Protein AF-A0A5C7M0E2-F1 (afdb_monomer_lite)

Sequence (116 aa):
MKNFFELKGKVIEKIDGLCADAEEYKFKLRDLGTLTFWHDQECCESVRVQSITGDPALIIDQEIIFAEEDSVRDDTVDETTTTYILRVASGAELKIVWIGISNGYYSEDVDIRYDP

Radius of gyration: 14.16 Å; chains: 1; bounding box: 38×21×42 Å

pLDDT: mean 91.5, std 8.72, range [58.78, 98.56]

Secondary structure (DSSP, 8-state):
--SGGGGTT-BEEEEES-STT-SEEEEEETTS-EEEEE----TT-EEEEEEEES-GGGTTTSBEEEEEEEEEEETTTTEEEEEEEEEETTS-EEEEEEEEE-SSSS--PPEEEEE-

Foldseek 3Di:
DFDQFVLAQWAFQDKAQDDAFGQKIWTQTPVFFIKIKHDDDDPFKRKGWHDKDFDVVVRHRFHWN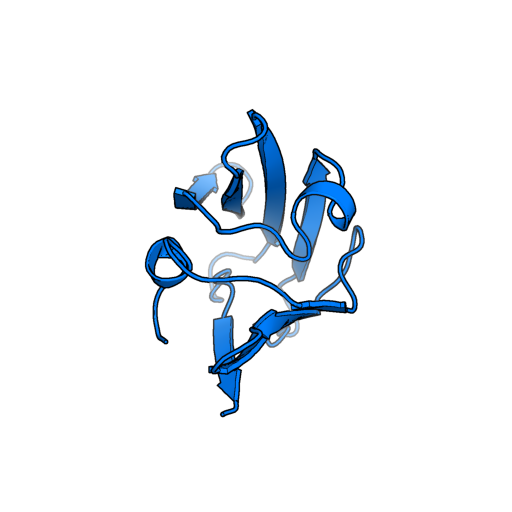GWDWDWDADPVQQKIKIWIWTAGPVGTIIIIIMIMHGPPPDDNDIGIDTDD

Structure (mmCIF, N/CA/C/O backbone):
data_AF-A0A5C7M0E2-F1
#
_entry.id   AF-A0A5C7M0E2-F1
#
loop_
_atom_site.group_PDB
_atom_site.id
_atom_site.type_symbol
_atom_site.label_atom_id
_atom_site.label_alt_id
_atom_site.label_comp_id
_atom_site.label_asym_id
_atom_site.label_entity_id
_atom_site.label_seq_id
_atom_site.pdbx_PDB_ins_code
_atom_site.Cartn_x
_atom_site.Cartn_y
_atom_site.Cartn_z
_atom_site.occupancy
_atom_site.B_iso_or_equiv
_atom_site.auth_seq_id
_atom_site.auth_comp_id
_atom_site.auth_asym_id
_atom_site.auth_atom_id
_atom_site.pdbx_PDB_model_num
ATOM 1 N N . MET A 1 1 ? -11.814 8.782 -3.413 1.00 58.78 1 MET A N 1
ATOM 2 C CA . MET A 1 1 ? -10.436 8.935 -2.914 1.00 58.78 1 MET A CA 1
ATOM 3 C C . MET A 1 1 ? -9.536 8.830 -4.130 1.00 58.78 1 MET A C 1
ATOM 5 O O . MET A 1 1 ? -9.780 7.936 -4.931 1.00 58.78 1 MET A O 1
ATOM 9 N N . LYS A 1 2 ? -8.651 9.801 -4.352 1.00 60.81 2 LYS A N 1
ATOM 10 C CA . LYS A 1 2 ? -7.768 9.861 -5.531 1.00 60.81 2 LYS A CA 1
ATOM 11 C C . LYS A 1 2 ? -6.286 9.853 -5.168 1.00 60.81 2 LYS A C 1
ATOM 13 O O . LYS A 1 2 ? -5.486 9.588 -6.048 1.00 60.81 2 LYS A O 1
ATOM 18 N N . ASN A 1 3 ? -5.932 10.151 -3.917 1.00 79.69 3 ASN A N 1
ATOM 19 C CA . ASN A 1 3 ? -4.537 10.214 -3.488 1.00 79.69 3 ASN A CA 1
ATOM 20 C C . ASN A 1 3 ? -4.335 9.460 -2.174 1.00 79.69 3 ASN A C 1
ATOM 22 O O . ASN A 1 3 ? -5.195 9.508 -1.289 1.00 79.69 3 ASN A O 1
ATOM 26 N N . PHE A 1 4 ? -3.171 8.835 -2.010 1.00 84.62 4 PHE A N 1
ATOM 27 C CA . PHE A 1 4 ? -2.865 8.019 -0.838 1.00 84.62 4 PHE A CA 1
ATOM 28 C C . PHE A 1 4 ? -2.904 8.792 0.491 1.00 84.62 4 PHE A C 1
ATOM 30 O O . PHE A 1 4 ? -3.383 8.276 1.502 1.00 84.62 4 PHE A O 1
ATOM 37 N N . PHE A 1 5 ? -2.488 10.064 0.499 1.00 87.25 5 PHE A N 1
ATOM 38 C CA . PHE A 1 5 ? -2.473 10.899 1.710 1.00 87.25 5 PHE A CA 1
ATOM 39 C C . PHE A 1 5 ? -3.865 11.119 2.337 1.00 87.25 5 PHE A C 1
ATOM 41 O O . PHE A 1 5 ? -3.969 11.479 3.512 1.00 87.25 5 PHE A O 1
ATOM 48 N N . GLU A 1 6 ? -4.951 10.875 1.592 1.00 89.25 6 GLU A N 1
ATOM 49 C CA . GLU A 1 6 ? -6.330 10.953 2.095 1.00 89.25 6 GLU A CA 1
ATOM 50 C C . GLU A 1 6 ? -6.671 9.838 3.106 1.00 89.25 6 GLU A C 1
ATOM 52 O O . GLU A 1 6 ? -7.714 9.905 3.763 1.00 89.25 6 GLU A O 1
ATOM 57 N N . LEU A 1 7 ? -5.798 8.834 3.269 1.00 93.19 7 LEU A N 1
ATOM 58 C CA . LEU A 1 7 ? -5.913 7.808 4.309 1.00 93.19 7 LEU A CA 1
ATOM 59 C C . LEU A 1 7 ? -5.709 8.356 5.725 1.00 93.19 7 LEU A C 1
ATOM 61 O O . LEU A 1 7 ? -6.151 7.726 6.684 1.00 93.19 7 LEU A O 1
ATOM 65 N N . LYS A 1 8 ? -5.087 9.529 5.888 1.00 96.25 8 LYS A N 1
ATOM 66 C CA . LYS A 1 8 ? -4.954 10.167 7.201 1.00 96.25 8 LYS A CA 1
ATOM 67 C C . LYS A 1 8 ? -6.333 10.436 7.824 1.00 96.25 8 LYS A C 1
ATOM 69 O O . LYS A 1 8 ? -7.209 11.038 7.206 1.00 96.25 8 LYS A O 1
ATOM 74 N N . GLY A 1 9 ? -6.510 10.014 9.073 1.00 96.25 9 GLY A N 1
ATOM 75 C CA . GLY A 1 9 ? -7.770 10.076 9.817 1.00 96.25 9 GLY A CA 1
ATOM 76 C C . GLY A 1 9 ? -8.776 8.984 9.435 1.00 96.25 9 GLY A C 1
ATOM 77 O O . GLY A 1 9 ? -9.943 9.082 9.807 1.00 96.25 9 GLY A O 1
ATOM 78 N N . LYS A 1 10 ? -8.371 7.973 8.654 1.00 95.94 10 LYS A N 1
ATOM 79 C CA . LYS A 1 10 ? -9.189 6.793 8.333 1.00 95.94 10 LYS A CA 1
ATOM 80 C C . LYS A 1 10 ? -8.744 5.586 9.149 1.00 95.94 10 LYS A C 1
ATOM 82 O O . LYS A 1 10 ? -7.656 5.575 9.721 1.00 95.94 10 LYS A O 1
ATOM 87 N N . VAL A 1 11 ? -9.598 4.566 9.168 1.00 97.62 11 VAL A N 1
ATOM 88 C CA . VAL A 1 11 ? -9.329 3.269 9.795 1.00 97.62 11 VAL A CA 1
ATOM 89 C C . VAL A 1 11 ? -9.437 2.182 8.734 1.00 97.62 11 VAL A C 1
ATOM 91 O O . VAL A 1 11 ? -10.465 2.070 8.059 1.00 97.62 11 VAL A O 1
ATOM 94 N N . ILE A 1 12 ? -8.376 1.389 8.596 1.00 97.56 12 ILE A N 1
ATOM 95 C CA . ILE A 1 12 ? -8.354 0.204 7.738 1.00 97.56 12 ILE A CA 1
ATOM 96 C C . ILE A 1 12 ? -8.915 -0.964 8.554 1.00 97.56 12 ILE A C 1
ATOM 98 O O . ILE A 1 12 ? -8.346 -1.338 9.573 1.00 97.56 12 ILE A O 1
ATOM 102 N N . GLU A 1 13 ? -10.039 -1.526 8.121 1.00 97.62 13 GLU A N 1
ATOM 103 C CA . GLU A 1 13 ? -10.684 -2.687 8.752 1.00 97.62 13 GLU A CA 1
ATOM 104 C C . GLU A 1 13 ? -10.023 -3.997 8.307 1.00 97.62 13 GLU A C 1
ATOM 106 O O . GLU A 1 13 ? -9.986 -4.976 9.047 1.00 97.62 13 GLU A O 1
ATOM 111 N N . LYS A 1 14 ? -9.514 -4.038 7.071 1.00 97.69 14 LYS A N 1
ATOM 112 C CA . LYS A 1 14 ? -8.916 -5.247 6.506 1.00 97.69 14 LYS A CA 1
ATOM 113 C C . LYS A 1 14 ? -7.917 -4.924 5.404 1.00 97.69 14 LYS A C 1
ATOM 115 O O . LYS A 1 14 ? -8.137 -4.002 4.619 1.00 97.69 14 LYS A O 1
ATOM 120 N N . ILE A 1 15 ? -6.85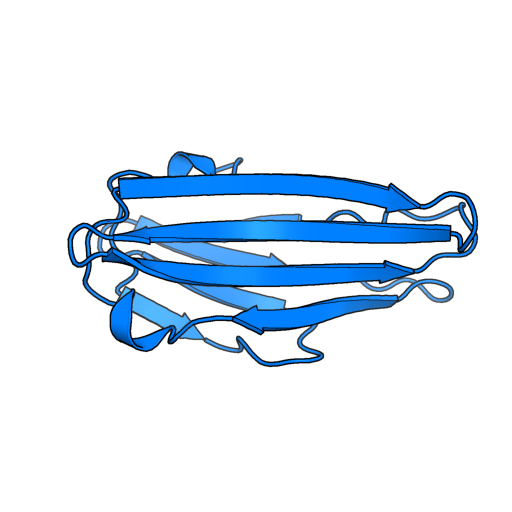9 -5.727 5.329 1.00 97.81 15 ILE A N 1
ATOM 121 C CA . ILE A 1 15 ? -5.886 -5.728 4.236 1.00 97.81 15 ILE A CA 1
ATOM 122 C C . ILE A 1 15 ? -5.924 -7.110 3.577 1.00 97.81 15 ILE A C 1
ATOM 124 O O . ILE A 1 15 ? -5.791 -8.120 4.266 1.00 97.81 15 ILE A O 1
ATOM 128 N N . ASP A 1 16 ? -6.121 -7.153 2.261 1.00 97.62 16 ASP A N 1
ATOM 129 C CA . ASP A 1 16 ? -6.220 -8.381 1.465 1.00 97.62 16 ASP A CA 1
ATOM 130 C C . ASP A 1 16 ? -5.176 -8.3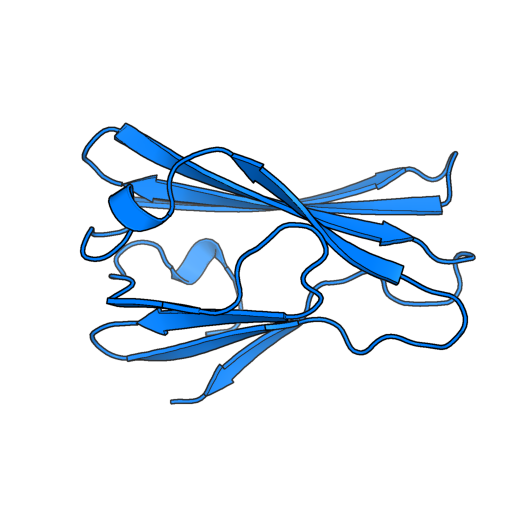80 0.340 1.00 97.62 16 ASP A C 1
ATOM 132 O O . ASP A 1 16 ? -4.988 -7.366 -0.327 1.00 97.62 16 ASP A O 1
ATOM 136 N N . GLY A 1 17 ? -4.512 -9.517 0.108 1.00 96.38 17 GLY A N 1
ATOM 137 C CA . GLY A 1 17 ? -3.584 -9.706 -1.022 1.00 96.38 17 GLY A CA 1
ATOM 138 C C . GLY A 1 17 ? -2.195 -9.076 -0.867 1.00 96.38 17 GLY A C 1
ATOM 139 O O . GLY A 1 17 ? -1.348 -9.280 -1.726 1.00 96.38 17 GLY A O 1
ATOM 140 N N . LEU A 1 18 ? -1.926 -8.355 0.227 1.00 97.56 18 LEU A N 1
ATOM 141 C CA . LEU A 1 18 ? -0.629 -7.713 0.448 1.00 97.56 18 LEU A CA 1
ATOM 142 C C . LEU A 1 18 ? 0.462 -8.752 0.765 1.00 97.56 18 LEU A C 1
ATOM 144 O O . LEU A 1 18 ? 0.571 -9.237 1.893 1.00 97.56 18 LEU A O 1
ATOM 148 N N . CYS A 1 19 ? 1.292 -9.062 -0.225 1.00 95.88 19 CYS A N 1
ATOM 149 C CA . CYS A 1 19 ? 2.504 -9.864 -0.084 1.00 95.88 19 CYS A CA 1
ATOM 150 C C . CYS A 1 19 ? 3.592 -9.374 -1.048 1.00 95.88 19 CYS A C 1
ATOM 152 O O . CYS A 1 19 ? 3.321 -8.578 -1.944 1.00 95.88 19 CYS A O 1
ATOM 154 N N . ALA A 1 20 ? 4.829 -9.843 -0.860 1.00 94.38 20 ALA A N 1
ATOM 155 C CA . ALA A 1 20 ? 5.867 -9.642 -1.866 1.00 94.38 20 ALA A CA 1
ATOM 156 C C . ALA A 1 20 ? 5.419 -10.248 -3.204 1.00 94.38 20 ALA A C 1
ATOM 158 O O . ALA A 1 20 ? 4.712 -11.258 -3.224 1.00 94.38 20 ALA A O 1
ATOM 159 N N . ASP A 1 21 ? 5.821 -9.604 -4.293 1.00 94.44 21 ASP A N 1
ATOM 160 C CA . ASP A 1 21 ? 5.479 -9.921 -5.677 1.00 94.44 21 ASP A CA 1
ATOM 161 C C . ASP A 1 21 ? 3.989 -9.774 -6.033 1.00 94.44 21 ASP A C 1
ATOM 163 O O . ASP A 1 21 ? 3.595 -10.128 -7.141 1.00 94.44 21 ASP A O 1
ATOM 167 N N . ALA A 1 22 ? 3.157 -9.234 -5.135 1.00 95.38 22 ALA A N 1
ATOM 168 C CA . ALA A 1 22 ? 1.767 -8.933 -5.454 1.00 95.38 22 ALA A CA 1
ATOM 169 C C . ALA A 1 22 ? 1.677 -7.835 -6.526 1.00 95.38 22 ALA A C 1
ATOM 171 O O . ALA A 1 22 ? 2.316 -6.793 -6.404 1.00 95.38 22 ALA A O 1
ATOM 172 N N . GLU A 1 23 ? 0.845 -8.053 -7.539 1.00 94.75 23 GLU A N 1
ATOM 173 C CA . GLU A 1 23 ? 0.488 -7.052 -8.561 1.00 94.75 23 GLU A CA 1
ATOM 174 C C . GLU A 1 23 ? -0.785 -6.275 -8.177 1.00 94.75 23 GLU A C 1
ATOM 176 O O . GLU A 1 23 ? -1.112 -5.256 -8.779 1.00 94.75 23 GLU A O 1
ATOM 181 N N . GLU A 1 24 ? -1.503 -6.745 -7.150 1.00 95.88 24 GLU A N 1
ATOM 182 C CA . GLU A 1 24 ? -2.688 -6.100 -6.589 1.00 95.88 24 GLU A CA 1
ATOM 183 C C . GLU A 1 24 ? -2.794 -6.371 -5.078 1.00 95.88 24 GLU A C 1
ATOM 185 O O . GLU A 1 24 ? -2.586 -7.497 -4.622 1.00 95.88 24 GLU A O 1
ATOM 190 N N . TYR A 1 25 ? -3.214 -5.370 -4.300 1.00 97.62 25 TYR A N 1
ATOM 191 C CA . TYR A 1 25 ? -3.751 -5.574 -2.949 1.00 97.62 25 TYR A CA 1
ATOM 192 C C . TYR A 1 25 ? -4.868 -4.580 -2.615 1.00 97.62 25 TYR A C 1
ATOM 194 O O . TYR A 1 25 ? -5.071 -3.572 -3.293 1.00 97.62 25 TYR A O 1
ATOM 202 N N . LYS A 1 26 ? -5.621 -4.864 -1.546 1.00 97.25 26 LYS A N 1
ATOM 203 C CA . LYS A 1 26 ? -6.816 -4.102 -1.162 1.00 97.25 26 LYS A CA 1
ATOM 204 C C . LYS A 1 26 ? -6.795 -3.660 0.288 1.00 97.25 26 LYS A C 1
ATOM 206 O O . LYS A 1 26 ? -6.497 -4.456 1.177 1.00 97.25 26 LYS A O 1
ATOM 211 N N . PHE A 1 27 ? -7.204 -2.416 0.526 1.00 97.06 27 PHE A N 1
ATOM 212 C CA . PHE A 1 27 ? -7.540 -1.890 1.847 1.00 97.06 27 PHE A CA 1
ATOM 213 C C . PHE A 1 27 ? -9.050 -1.682 1.942 1.00 97.06 27 PHE A C 1
ATOM 215 O O . PHE A 1 27 ? -9.616 -0.849 1.236 1.00 97.06 27 PHE A O 1
ATOM 222 N N . LYS A 1 28 ? -9.706 -2.402 2.851 1.00 96.81 28 LYS A N 1
ATOM 223 C CA . LYS A 1 28 ? -11.098 -2.139 3.219 1.00 96.81 28 LYS A CA 1
ATOM 224 C C . LYS A 1 28 ? -11.124 -1.090 4.325 1.00 96.81 28 LYS A C 1
ATOM 226 O O . LYS A 1 28 ? -10.553 -1.315 5.393 1.00 96.81 28 LYS A O 1
ATOM 231 N N . LEU A 1 29 ? -11.775 0.044 4.088 1.00 95.44 29 LEU A N 1
ATOM 232 C CA . LEU A 1 29 ? -11.912 1.109 5.081 1.00 95.44 29 LEU A CA 1
ATOM 233 C C . LEU A 1 29 ? -13.203 0.924 5.886 1.00 95.44 29 LEU A C 1
ATOM 235 O O . LEU A 1 29 ? -14.228 0.560 5.324 1.00 95.44 29 LEU A O 1
ATOM 239 N N . ARG A 1 30 ? -13.169 1.197 7.196 1.00 94.38 30 ARG A N 1
ATOM 240 C CA . ARG A 1 30 ? -14.305 0.929 8.102 1.00 94.38 30 ARG A CA 1
ATOM 241 C C . ARG A 1 30 ? -15.589 1.685 7.730 1.00 94.38 30 ARG A C 1
ATOM 243 O O . ARG A 1 30 ? -16.672 1.115 7.775 1.00 94.38 30 ARG A O 1
ATOM 250 N N . ASP A 1 31 ? -15.458 2.962 7.378 1.00 87.75 31 ASP A N 1
ATOM 251 C CA . ASP A 1 31 ? -16.594 3.870 7.138 1.00 87.75 31 ASP A CA 1
ATOM 252 C C . ASP A 1 31 ? -16.727 4.284 5.661 1.00 87.75 31 ASP A C 1
ATOM 254 O O . ASP A 1 31 ? -1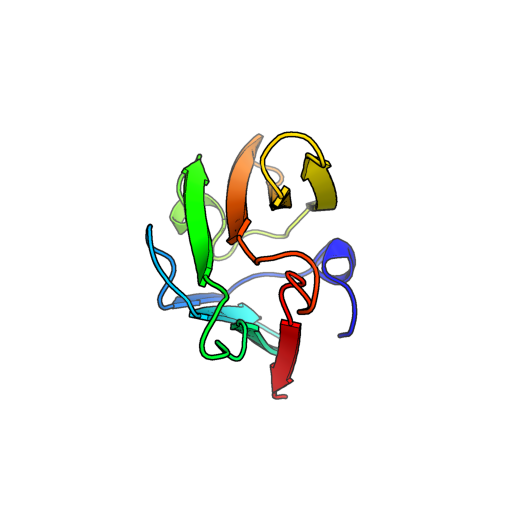7.432 5.238 5.330 1.00 87.75 31 ASP A O 1
ATOM 258 N N . LEU A 1 32 ? -15.985 3.621 4.773 1.00 87.06 32 LEU A N 1
ATOM 259 C CA . LEU A 1 32 ? -15.911 3.919 3.343 1.00 87.06 32 LEU A CA 1
ATOM 260 C C . LEU A 1 32 ? -15.873 2.604 2.548 1.00 87.06 32 LEU A C 1
ATOM 262 O O . LEU A 1 32 ? -16.074 1.523 3.092 1.00 87.06 32 LEU A O 1
ATOM 266 N N . GLY A 1 33 ? -15.616 2.715 1.249 1.00 90.50 33 GLY A N 1
ATOM 267 C CA . GLY A 1 33 ? -15.406 1.577 0.371 1.00 90.50 33 GLY A CA 1
ATOM 268 C C . GLY A 1 33 ? -14.029 0.913 0.485 1.00 90.50 33 GLY A C 1
ATOM 269 O O . GLY A 1 33 ? -13.259 1.107 1.431 1.00 90.50 33 GLY A O 1
ATOM 270 N N . THR A 1 34 ? -13.709 0.130 -0.538 1.00 94.50 34 THR A N 1
ATOM 271 C CA . THR A 1 34 ? -12.419 -0.541 -0.710 1.00 94.50 34 THR A CA 1
ATOM 272 C C . THR A 1 34 ? -11.513 0.286 -1.616 1.00 94.50 34 THR A C 1
ATOM 274 O O . THR A 1 34 ? -11.943 0.789 -2.654 1.00 94.50 34 THR A O 1
ATOM 277 N N . LEU A 1 35 ? -10.249 0.420 -1.226 1.00 94.00 35 LEU A N 1
ATOM 278 C CA . LEU A 1 35 ? -9.181 0.892 -2.099 1.00 94.00 35 LEU A CA 1
ATOM 279 C C . LEU A 1 35 ? -8.441 -0.310 -2.666 1.00 94.00 35 LEU A C 1
ATOM 281 O O . LEU A 1 35 ? -7.985 -1.158 -1.900 1.00 94.00 35 LEU A O 1
ATOM 285 N N . THR A 1 36 ? -8.303 -0.355 -3.982 1.00 94.69 36 THR A N 1
ATOM 286 C CA . THR A 1 36 ? -7.510 -1.353 -4.695 1.00 94.69 36 THR A CA 1
ATOM 287 C C . THR A 1 36 ? -6.265 -0.673 -5.246 1.00 94.69 36 THR A C 1
ATOM 289 O O . THR A 1 36 ? -6.382 0.311 -5.973 1.00 94.69 36 THR A O 1
ATOM 292 N N . PHE A 1 37 ? -5.101 -1.191 -4.873 1.00 94.25 37 PHE A N 1
ATOM 293 C CA . PHE A 1 37 ? -3.792 -0.800 -5.385 1.00 94.25 37 PHE A CA 1
ATOM 294 C C . PHE A 1 37 ? -3.395 -1.843 -6.409 1.00 94.25 37 PHE A C 1
ATOM 296 O O . PHE A 1 37 ? -3.356 -3.022 -6.057 1.00 94.25 37 PHE A O 1
ATOM 303 N N . TRP A 1 38 ? -3.171 -1.436 -7.648 1.00 92.69 38 TRP A N 1
ATOM 304 C CA . TRP A 1 38 ? -2.957 -2.366 -8.749 1.00 92.69 38 TRP A CA 1
ATOM 305 C C . TRP A 1 38 ? -2.191 -1.695 -9.886 1.00 92.69 38 TRP A C 1
ATOM 307 O O . TRP A 1 38 ? -2.063 -0.474 -9.914 1.00 92.69 38 TRP A O 1
ATOM 317 N N . HIS A 1 39 ? -1.702 -2.497 -10.823 1.00 86.69 39 HIS A N 1
ATOM 318 C CA . HIS A 1 39 ? -1.158 -2.013 -12.084 1.00 86.69 39 HIS A CA 1
ATOM 319 C C . HIS A 1 39 ? -1.559 -2.967 -13.218 1.00 86.69 39 HIS A C 1
ATOM 321 O O . HIS A 1 39 ? -1.475 -4.188 -13.047 1.00 86.69 39 HIS A O 1
ATOM 327 N N . ASP A 1 40 ? -2.019 -2.424 -14.349 1.00 82.69 40 ASP A N 1
ATOM 328 C CA . ASP A 1 40 ? -2.377 -3.209 -15.539 1.00 82.69 40 ASP A CA 1
ATOM 329 C C . ASP A 1 40 ? -1.110 -3.588 -16.307 1.00 82.69 40 ASP A C 1
ATOM 331 O O . ASP A 1 40 ? -0.606 -2.789 -17.082 1.00 82.69 40 ASP A O 1
ATOM 335 N N . GLN A 1 41 ? -0.573 -4.788 -16.076 1.00 82.19 41 GLN A N 1
ATOM 336 C CA . GLN A 1 41 ? 0.695 -5.190 -16.694 1.00 82.19 41 GLN A CA 1
ATOM 337 C C . GLN A 1 41 ? 0.605 -5.206 -18.229 1.00 82.19 41 GLN A C 1
ATOM 339 O O . GLN A 1 41 ? -0.174 -5.976 -18.805 1.00 82.19 41 GLN A O 1
ATOM 344 N N . GLU A 1 42 ? 1.493 -4.478 -18.901 1.00 79.50 42 GLU A N 1
ATOM 345 C CA . GLU A 1 42 ? 1.742 -4.629 -20.333 1.00 79.50 42 GLU A CA 1
ATOM 346 C C . GLU A 1 42 ? 2.936 -5.560 -20.644 1.00 79.50 42 GLU A C 1
ATOM 348 O O . GLU A 1 42 ? 3.685 -6.027 -19.788 1.00 79.50 42 GLU A O 1
ATOM 353 N N . CYS A 1 43 ? 3.115 -5.910 -21.922 1.00 75.38 43 CYS A N 1
ATOM 354 C CA . CYS A 1 43 ? 3.992 -7.011 -22.349 1.00 75.38 43 CYS A CA 1
ATOM 355 C C . CYS A 1 43 ? 5.498 -6.811 -22.102 1.00 75.38 43 CYS A C 1
ATOM 357 O O . CYS A 1 43 ? 6.279 -7.740 -22.324 1.00 75.38 43 CYS A O 1
ATOM 359 N N . CYS A 1 44 ? 5.924 -5.603 -21.741 1.00 77.56 44 CYS A N 1
ATOM 360 C CA . CYS A 1 44 ? 7.327 -5.218 -21.596 1.00 77.56 44 CYS A CA 1
ATOM 361 C C . CYS A 1 44 ? 7.587 -4.454 -20.295 1.00 77.56 44 CYS A C 1
ATOM 363 O O . CYS A 1 44 ? 8.618 -3.786 -20.191 1.00 77.56 44 CYS A O 1
ATOM 365 N N . GLU A 1 45 ? 6.677 -4.562 -19.329 1.00 85.25 45 GLU A N 1
ATOM 366 C CA . GLU A 1 45 ? 6.858 -3.999 -18.000 1.00 85.25 45 GLU A CA 1
ATOM 367 C C . GLU A 1 45 ? 6.594 -5.026 -16.901 1.00 85.25 45 GLU A C 1
ATOM 369 O O . GLU A 1 45 ? 6.103 -6.131 -17.141 1.00 85.25 45 GLU A O 1
ATOM 374 N N . SER A 1 46 ? 7.003 -4.673 -15.689 1.00 87.81 46 SER A N 1
ATOM 375 C CA . SER A 1 46 ? 6.742 -5.447 -14.487 1.00 87.81 46 SER A CA 1
ATOM 376 C C . SER A 1 46 ? 6.585 -4.501 -13.307 1.00 87.81 46 SER A C 1
ATOM 378 O O . SER A 1 46 ? 7.576 -3.931 -12.850 1.00 87.81 46 SER A O 1
ATOM 380 N N . VAL A 1 47 ? 5.356 -4.349 -12.810 1.00 92.25 47 VAL A N 1
ATOM 381 C CA . VAL A 1 47 ? 5.039 -3.486 -11.661 1.00 92.25 47 VAL A CA 1
ATOM 382 C C . VAL A 1 47 ? 4.428 -4.305 -10.533 1.00 92.25 47 VAL A C 1
ATOM 384 O O . VAL A 1 47 ? 3.339 -4.854 -10.663 1.00 92.25 47 VAL A O 1
ATOM 387 N N . ARG A 1 48 ? 5.130 -4.424 -9.409 1.00 95.44 48 ARG A N 1
ATOM 388 C CA . ARG A 1 48 ? 4.723 -5.314 -8.310 1.00 95.44 48 ARG A CA 1
ATOM 389 C C . ARG A 1 48 ? 5.272 -4.857 -6.970 1.00 95.44 48 ARG A C 1
ATOM 391 O O . ARG A 1 48 ? 6.252 -4.116 -6.903 1.00 95.44 48 ARG A O 1
ATOM 398 N N . VAL A 1 49 ? 4.692 -5.354 -5.885 1.00 97.19 49 VAL A N 1
ATOM 399 C CA . VAL A 1 49 ? 5.197 -5.129 -4.528 1.00 97.19 49 VAL A CA 1
ATOM 400 C C . VAL A 1 49 ? 6.577 -5.772 -4.385 1.00 97.19 49 VAL A C 1
ATOM 402 O O . VAL A 1 49 ? 6.718 -6.990 -4.353 1.00 97.19 49 VAL A O 1
ATOM 405 N N . GLN A 1 50 ? 7.610 -4.951 -4.248 1.00 97.44 50 GLN A N 1
ATOM 406 C CA . GLN A 1 50 ? 8.975 -5.395 -4.000 1.00 97.44 50 GLN A CA 1
ATOM 407 C C . GLN A 1 50 ? 9.182 -5.799 -2.540 1.00 97.44 50 GLN A C 1
ATOM 409 O O . GLN A 1 50 ? 9.826 -6.806 -2.250 1.00 97.44 50 GLN A O 1
ATOM 414 N N . SER A 1 51 ? 8.686 -4.990 -1.599 1.00 97.44 51 SER A N 1
ATOM 415 C CA . SER A 1 51 ? 8.903 -5.244 -0.176 1.00 97.44 51 SER A CA 1
ATOM 416 C C . SER A 1 51 ? 7.821 -4.652 0.716 1.00 97.44 51 SER A C 1
ATOM 418 O O . SER A 1 51 ? 7.168 -3.662 0.387 1.00 97.44 51 SER A O 1
ATOM 420 N N . ILE A 1 52 ? 7.659 -5.278 1.880 1.00 98.25 52 ILE A N 1
ATOM 421 C CA . ILE A 1 52 ? 6.768 -4.840 2.951 1.00 98.25 52 ILE A CA 1
ATOM 422 C C . ILE A 1 52 ? 7.603 -4.801 4.228 1.00 98.25 52 ILE A C 1
ATOM 424 O O . ILE A 1 52 ? 8.220 -5.797 4.602 1.00 98.25 52 ILE A O 1
ATOM 428 N N . THR A 1 53 ? 7.651 -3.645 4.882 1.00 98.31 53 THR A N 1
ATOM 429 C CA . THR A 1 53 ? 8.335 -3.453 6.164 1.00 98.31 53 THR A CA 1
ATOM 430 C C . THR A 1 53 ? 7.322 -3.032 7.217 1.00 98.31 53 THR A C 1
ATOM 432 O O . THR A 1 53 ? 6.525 -2.127 6.983 1.00 98.31 53 THR A O 1
ATOM 435 N N . GLY A 1 54 ? 7.376 -3.672 8.384 1.00 97.50 54 GLY A N 1
ATOM 436 C CA . GLY A 1 54 ? 6.368 -3.528 9.432 1.00 97.50 54 GLY A CA 1
ATOM 437 C C . GLY A 1 54 ? 5.334 -4.650 9.396 1.00 97.50 54 GLY A C 1
ATOM 438 O O . GLY A 1 54 ? 5.386 -5.537 8.545 1.00 97.50 54 GLY A O 1
ATOM 439 N N . ASP A 1 55 ? 4.414 -4.625 10.356 1.00 97.62 55 ASP A N 1
ATOM 440 C CA . ASP A 1 55 ? 3.365 -5.634 10.493 1.00 97.62 55 ASP A CA 1
ATOM 441 C C . ASP A 1 55 ? 2.001 -5.016 10.138 1.00 97.62 55 ASP A C 1
ATOM 443 O O . ASP A 1 55 ? 1.509 -4.163 10.889 1.00 97.62 55 ASP A O 1
ATOM 447 N N . PRO A 1 56 ? 1.366 -5.431 9.023 1.00 97.25 56 PRO A N 1
ATOM 448 C CA . PRO A 1 56 ? 0.036 -4.962 8.644 1.00 97.25 56 PRO A CA 1
ATOM 449 C C . PRO A 1 56 ? -1.014 -5.138 9.749 1.00 97.25 56 PRO A C 1
ATOM 451 O O . PRO A 1 56 ? -1.912 -4.305 9.876 1.00 97.25 56 PRO A O 1
ATOM 454 N N . ALA A 1 57 ? -0.892 -6.172 10.590 1.00 97.56 57 ALA A N 1
ATOM 455 C CA . ALA A 1 57 ? -1.831 -6.425 11.680 1.00 97.56 57 ALA A CA 1
ATOM 456 C C . ALA A 1 57 ? -1.790 -5.341 12.769 1.00 97.56 57 ALA A C 1
ATOM 458 O O . ALA A 1 57 ? -2.785 -5.136 13.459 1.00 97.56 57 ALA A O 1
ATOM 459 N N . LEU A 1 58 ? -0.673 -4.616 12.907 1.00 98.00 58 LEU A N 1
ATOM 460 C CA . LEU A 1 58 ? -0.550 -3.494 13.845 1.00 98.00 58 LEU A CA 1
ATOM 461 C C . LEU A 1 58 ? -1.172 -2.194 13.316 1.00 98.00 58 LEU A C 1
ATOM 463 O O . LEU A 1 58 ? -1.318 -1.238 14.079 1.00 98.00 58 LEU A O 1
ATOM 467 N N . ILE A 1 59 ? -1.520 -2.147 12.028 1.00 98.25 59 ILE A N 1
ATOM 468 C CA . ILE A 1 59 ? -2.176 -1.003 11.384 1.00 98.25 59 ILE A CA 1
ATOM 469 C C . ILE A 1 59 ? -3.693 -1.193 11.319 1.00 98.25 59 ILE A C 1
ATOM 471 O O . ILE A 1 59 ? -4.440 -0.219 11.422 1.00 98.25 59 ILE A O 1
ATOM 475 N N . ILE A 1 60 ? -4.154 -2.437 11.160 1.00 98.06 60 ILE A N 1
ATOM 476 C CA . ILE A 1 60 ? -5.582 -2.767 11.121 1.00 98.06 60 ILE A CA 1
ATOM 477 C C . ILE A 1 60 ? -6.274 -2.301 12.410 1.00 98.06 60 ILE A C 1
ATOM 479 O O . ILE A 1 60 ? -5.736 -2.405 13.513 1.00 98.06 60 ILE A O 1
ATOM 483 N N . ASP A 1 61 ? -7.478 -1.755 12.246 1.00 97.94 61 ASP A N 1
ATOM 484 C CA . ASP A 1 61 ? -8.330 -1.198 13.299 1.00 97.94 61 ASP A CA 1
ATOM 485 C C . ASP A 1 61 ? -7.745 -0.004 14.075 1.00 97.94 61 ASP A C 1
ATOM 487 O O . ASP A 1 61 ? -8.352 0.449 15.050 1.00 97.94 61 ASP A O 1
ATOM 491 N N . GLN A 1 62 ? -6.628 0.563 13.613 1.00 97.81 62 GLN A N 1
ATOM 492 C CA . GLN A 1 62 ? -6.051 1.800 14.135 1.00 97.81 62 GLN A CA 1
ATOM 493 C C . GLN A 1 62 ? -6.384 2.998 13.238 1.00 97.81 62 GLN A C 1
ATOM 495 O O . GLN A 1 62 ? -6.540 2.872 12.022 1.00 97.81 62 GLN A O 1
ATOM 500 N N . GLU A 1 63 ? -6.453 4.189 13.834 1.00 97.81 63 GLU A N 1
ATOM 501 C CA . GLU A 1 63 ? -6.528 5.433 13.067 1.00 97.81 63 GLU A CA 1
ATOM 502 C C . GLU A 1 63 ? -5.157 5.769 12.467 1.00 97.81 63 GLU A C 1
ATOM 504 O O . GLU A 1 63 ? -4.151 5.879 13.179 1.00 97.81 63 GLU A O 1
ATOM 509 N N . ILE A 1 64 ? -5.125 5.960 11.150 1.00 98.06 64 ILE A N 1
ATOM 510 C CA . ILE A 1 64 ? -3.933 6.395 10.427 1.00 98.06 64 ILE A CA 1
ATOM 511 C C . ILE A 1 64 ? -3.658 7.866 10.753 1.00 98.06 64 ILE A C 1
ATOM 513 O O . ILE A 1 64 ? -4.431 8.750 10.388 1.00 98.06 64 ILE A O 1
ATOM 517 N N . ILE A 1 65 ? -2.522 8.160 11.384 1.00 98.12 65 ILE A N 1
ATOM 518 C CA . ILE A 1 65 ? -2.123 9.539 11.721 1.00 98.12 65 ILE A CA 1
ATOM 519 C C . ILE A 1 65 ? -1.190 10.159 10.673 1.00 98.12 65 ILE A C 1
ATOM 521 O O . ILE A 1 65 ? -1.029 11.383 10.620 1.00 98.12 65 ILE A O 1
ATOM 525 N N . PHE A 1 66 ? -0.590 9.319 9.831 1.00 97.69 66 PHE A N 1
ATOM 526 C CA . PHE A 1 66 ? 0.329 9.701 8.767 1.00 97.69 66 PHE A CA 1
ATOM 527 C C . PHE A 1 66 ? 0.160 8.753 7.580 1.00 97.69 66 PHE A C 1
ATOM 529 O O . PHE A 1 66 ? 0.142 7.538 7.773 1.00 97.69 66 PHE A O 1
ATOM 536 N N . ALA A 1 67 ? 0.047 9.327 6.385 1.00 96.94 67 ALA A N 1
ATOM 537 C CA . ALA A 1 67 ? 0.001 8.621 5.115 1.00 96.94 67 ALA A CA 1
ATOM 538 C C . ALA A 1 67 ? 0.817 9.425 4.096 1.00 96.94 67 ALA A C 1
ATOM 540 O O . ALA A 1 67 ? 0.550 10.615 3.913 1.00 96.94 67 ALA A O 1
ATOM 541 N N . GLU A 1 68 ? 1.801 8.791 3.473 1.00 95.56 68 GLU A N 1
ATOM 542 C CA . GLU A 1 68 ? 2.698 9.408 2.494 1.00 95.56 68 GLU A CA 1
ATOM 543 C C . GLU A 1 68 ? 2.932 8.466 1.317 1.00 95.56 68 GLU A C 1
ATOM 545 O O . GLU A 1 68 ? 2.954 7.245 1.483 1.00 95.56 68 GLU A O 1
ATOM 550 N N . GLU A 1 69 ? 3.083 9.067 0.144 1.00 94.75 69 GLU A N 1
ATOM 551 C CA . GLU A 1 69 ? 3.440 8.426 -1.111 1.00 94.75 69 GLU A CA 1
ATOM 552 C C . GLU A 1 69 ? 4.635 9.181 -1.693 1.00 94.75 69 GLU A C 1
ATOM 554 O O . GLU A 1 69 ? 4.628 10.414 -1.718 1.00 94.75 69 GLU A O 1
ATOM 559 N N . ASP A 1 70 ? 5.646 8.440 -2.133 1.00 94.38 70 ASP A N 1
ATOM 560 C CA . ASP A 1 70 ? 6.827 8.971 -2.809 1.00 94.38 70 ASP A CA 1
ATOM 561 C C . ASP A 1 70 ? 7.206 8.049 -3.969 1.00 94.38 70 ASP A C 1
ATOM 563 O O . ASP A 1 70 ? 7.213 6.828 -3.806 1.00 94.38 70 ASP A O 1
ATOM 567 N N . SER A 1 71 ? 7.524 8.628 -5.125 1.00 93.38 71 SER A N 1
ATOM 568 C CA . SER A 1 71 ? 7.903 7.889 -6.331 1.00 93.38 71 SER A CA 1
ATOM 569 C C . SER A 1 71 ? 9.229 8.413 -6.863 1.00 93.38 71 SER A C 1
ATOM 571 O O . SER A 1 71 ? 9.383 9.612 -7.104 1.00 93.38 71 SER A O 1
ATOM 573 N N . VAL A 1 72 ? 10.183 7.508 -7.066 1.00 93.38 72 VAL A N 1
ATOM 574 C CA . VAL A 1 72 ? 11.536 7.825 -7.532 1.00 93.38 72 VAL A CA 1
ATOM 575 C C . VAL A 1 72 ? 11.865 6.965 -8.744 1.00 93.38 72 VAL A C 1
ATOM 577 O O . VAL A 1 72 ? 11.782 5.742 -8.663 1.00 93.38 72 VAL A O 1
ATOM 580 N N . ARG A 1 73 ? 12.278 7.602 -9.843 1.00 89.75 73 ARG A N 1
ATOM 581 C CA . ARG A 1 73 ? 12.794 6.930 -11.041 1.00 89.75 73 ARG A CA 1
ATOM 582 C C . ARG A 1 73 ? 14.322 6.895 -11.018 1.00 89.75 73 ARG A C 1
ATOM 584 O O . ARG A 1 73 ? 14.957 7.927 -10.800 1.00 89.75 73 ARG A O 1
ATOM 591 N N . ASP A 1 74 ? 14.896 5.725 -11.270 1.00 88.00 74 ASP A N 1
ATOM 592 C CA . ASP A 1 74 ? 16.316 5.525 -11.544 1.00 88.00 74 ASP A CA 1
ATOM 593 C C . ASP A 1 74 ? 16.527 5.301 -13.049 1.00 88.00 74 ASP A C 1
ATOM 595 O O . ASP A 1 74 ? 16.356 4.203 -13.579 1.00 88.00 74 ASP A O 1
ATOM 599 N N . ASP A 1 75 ? 16.936 6.364 -13.745 1.00 85.00 75 ASP A N 1
ATOM 600 C CA . ASP A 1 75 ? 17.200 6.338 -15.188 1.00 85.00 75 ASP A CA 1
ATOM 601 C C . ASP A 1 75 ? 18.432 5.496 -15.575 1.00 85.00 75 ASP A C 1
ATOM 603 O O . ASP A 1 75 ? 18.688 5.287 -16.759 1.00 85.00 75 ASP A O 1
ATOM 607 N N . THR A 1 76 ? 19.248 5.040 -14.615 1.00 85.12 76 THR A N 1
ATOM 608 C CA . THR A 1 76 ? 20.418 4.198 -14.921 1.00 85.12 76 THR A CA 1
ATOM 609 C C . THR A 1 76 ? 20.048 2.738 -15.144 1.00 85.12 76 THR A C 1
ATOM 611 O O . THR A 1 76 ? 20.773 2.028 -15.846 1.00 85.12 76 THR A O 1
ATOM 614 N N . VAL A 1 77 ? 18.931 2.307 -14.557 1.00 83.44 77 VAL A N 1
ATOM 615 C CA . VAL A 1 77 ? 18.413 0.936 -14.634 1.00 83.44 77 VAL A CA 1
ATOM 616 C C . VAL A 1 77 ? 16.998 0.860 -15.217 1.00 83.44 77 VAL A C 1
ATOM 618 O O . VAL A 1 77 ? 16.491 -0.245 -15.375 1.00 83.44 77 VAL A O 1
ATOM 621 N N . ASP A 1 78 ? 16.405 2.002 -15.585 1.00 85.00 78 ASP A N 1
ATOM 622 C CA . ASP A 1 78 ? 15.022 2.126 -16.066 1.00 85.00 78 ASP A CA 1
ATOM 623 C C . ASP A 1 78 ? 14.009 1.495 -15.093 1.00 85.00 78 ASP A C 1
ATOM 625 O O . ASP A 1 78 ? 13.127 0.730 -15.479 1.00 85.00 78 ASP A O 1
ATOM 629 N N . GLU A 1 79 ? 14.152 1.828 -13.807 1.00 90.56 79 GLU A N 1
ATOM 630 C CA . GLU A 1 79 ? 13.263 1.354 -12.742 1.00 90.56 79 GLU A CA 1
ATOM 631 C C . GLU A 1 79 ? 12.602 2.535 -12.023 1.00 90.56 79 GLU A C 1
ATOM 633 O O . GLU A 1 79 ? 13.245 3.543 -11.725 1.00 90.56 79 GLU A O 1
ATOM 638 N N . THR A 1 80 ? 11.328 2.394 -11.671 1.00 93.38 80 THR A N 1
ATOM 639 C CA . THR A 1 80 ? 10.615 3.303 -10.772 1.00 93.38 80 THR A CA 1
ATOM 640 C C . THR A 1 80 ? 10.281 2.584 -9.475 1.00 93.38 80 THR A C 1
ATOM 642 O O . THR A 1 80 ? 9.822 1.446 -9.458 1.00 93.38 80 THR A O 1
ATOM 645 N N . THR A 1 81 ? 10.516 3.251 -8.353 1.00 95.44 81 THR A N 1
ATOM 646 C CA . THR A 1 81 ? 10.131 2.773 -7.029 1.00 95.44 81 THR A CA 1
ATOM 647 C C . THR A 1 81 ? 9.054 3.681 -6.460 1.00 95.44 81 THR A C 1
ATOM 649 O O . THR A 1 81 ? 9.314 4.863 -6.242 1.00 95.44 81 THR A O 1
ATOM 652 N N . THR A 1 82 ? 7.885 3.124 -6.149 1.00 96.12 82 THR A N 1
ATOM 653 C CA . THR A 1 82 ? 6.800 3.835 -5.456 1.00 96.12 82 THR A CA 1
ATOM 654 C C . THR A 1 82 ? 6.673 3.313 -4.033 1.00 96.12 82 THR A C 1
ATOM 656 O O . THR A 1 82 ? 6.480 2.123 -3.791 1.00 96.12 82 THR A O 1
ATOM 659 N N . THR A 1 83 ? 6.803 4.205 -3.060 1.00 97.06 83 THR A N 1
ATOM 660 C CA . THR A 1 83 ? 6.768 3.899 -1.633 1.00 97.06 83 THR A CA 1
ATOM 661 C C . THR A 1 83 ? 5.516 4.483 -0.994 1.00 97.06 83 THR A C 1
ATOM 663 O O . THR A 1 83 ? 5.296 5.687 -1.039 1.00 97.06 83 THR A O 1
ATOM 666 N N . TYR A 1 84 ? 4.759 3.635 -0.303 1.00 97.44 84 TYR A N 1
ATOM 667 C CA . TYR A 1 84 ? 3.637 4.013 0.548 1.00 97.44 84 TYR A CA 1
ATOM 668 C C . TYR A 1 84 ? 4.002 3.822 2.017 1.00 97.44 84 TYR A C 1
ATOM 670 O O . TYR A 1 84 ? 4.441 2.738 2.408 1.00 97.44 84 TYR A O 1
ATOM 678 N N . ILE A 1 85 ? 3.798 4.844 2.848 1.00 98.25 85 ILE A N 1
ATOM 679 C CA . ILE A 1 85 ? 4.065 4.782 4.292 1.00 98.25 85 ILE A CA 1
ATOM 680 C C . ILE A 1 85 ? 2.806 5.138 5.070 1.00 98.25 85 ILE A C 1
ATOM 682 O O . ILE A 1 85 ? 2.226 6.205 4.881 1.00 98.25 85 ILE A O 1
ATOM 686 N N . LEU A 1 86 ? 2.433 4.270 6.008 1.00 98.38 86 LEU A N 1
ATOM 687 C CA . LEU A 1 86 ? 1.386 4.497 6.997 1.00 98.38 86 LEU A CA 1
ATOM 688 C C . LEU A 1 86 ? 1.979 4.479 8.403 1.00 98.38 86 LEU A C 1
ATOM 690 O O . LEU A 1 86 ? 2.797 3.617 8.721 1.00 98.38 86 LEU A O 1
ATOM 694 N N . ARG A 1 87 ? 1.522 5.386 9.272 1.00 98.50 87 ARG A N 1
ATOM 695 C CA . ARG A 1 87 ? 1.794 5.315 10.717 1.00 98.50 87 ARG A CA 1
ATOM 696 C C . ARG A 1 87 ? 0.532 5.523 11.529 1.00 98.50 87 ARG A C 1
ATOM 698 O O . ARG A 1 87 ? -0.362 6.278 11.139 1.00 98.50 87 ARG A O 1
ATOM 705 N N . VAL A 1 88 ? 0.514 4.900 12.699 1.00 98.50 88 VAL A N 1
ATOM 706 C CA . VAL A 1 88 ? -0.576 4.966 13.679 1.00 98.50 88 VAL A CA 1
ATOM 707 C C . VAL A 1 88 ? -0.056 5.486 15.022 1.00 98.50 88 VAL A C 1
ATOM 709 O O . VAL A 1 88 ? 1.150 5.517 15.270 1.00 98.50 88 VAL A O 1
ATOM 712 N N . ALA A 1 89 ? -0.958 5.902 15.913 1.00 97.69 89 ALA A N 1
ATOM 713 C CA . ALA A 1 89 ? -0.595 6.540 17.184 1.00 97.69 89 ALA A CA 1
ATOM 714 C C . ALA A 1 89 ? 0.241 5.657 18.133 1.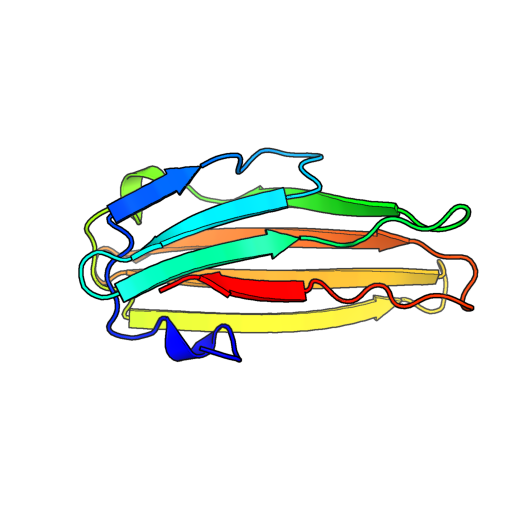00 97.69 89 ALA A C 1
ATOM 716 O O . ALA A 1 89 ? 0.973 6.185 18.968 1.00 97.69 89 ALA A O 1
ATOM 717 N N . SER A 1 90 ? 0.173 4.328 17.995 1.00 96.94 90 SER A N 1
ATOM 718 C CA . SER A 1 90 ? 1.007 3.389 18.760 1.00 96.94 90 SER A CA 1
ATOM 719 C C . SER A 1 90 ? 2.492 3.432 18.373 1.00 96.94 90 SER A C 1
ATOM 721 O O . SER A 1 90 ? 3.315 2.828 19.057 1.00 96.94 90 SER A O 1
ATOM 723 N N . GLY A 1 91 ? 2.840 4.130 17.286 1.00 96.75 91 GLY A N 1
ATOM 724 C CA . GLY A 1 91 ? 4.184 4.160 16.714 1.00 96.75 91 GLY A CA 1
ATOM 725 C C . GLY A 1 91 ? 4.452 3.037 15.711 1.00 96.75 91 GLY A C 1
ATOM 726 O O . GLY A 1 91 ? 5.542 2.999 15.147 1.00 96.75 91 GLY A O 1
ATOM 727 N N . ALA A 1 92 ? 3.485 2.145 15.461 1.00 98.06 92 ALA A N 1
ATOM 728 C CA . ALA A 1 92 ? 3.608 1.172 14.384 1.00 98.06 92 ALA A CA 1
ATOM 729 C C . ALA A 1 92 ? 3.630 1.879 13.018 1.00 98.06 92 ALA A C 1
ATOM 731 O O . ALA A 1 92 ? 2.880 2.831 12.771 1.00 98.06 92 ALA A O 1
ATOM 732 N N . GLU A 1 93 ? 4.508 1.394 12.147 1.00 98.50 93 GLU A N 1
ATOM 733 C CA . GLU A 1 93 ? 4.698 1.862 10.780 1.00 98.50 93 GLU A CA 1
ATOM 734 C C . GLU A 1 93 ? 4.549 0.673 9.834 1.00 98.50 93 GLU A C 1
ATOM 736 O O . GLU A 1 93 ? 5.054 -0.416 10.116 1.00 98.50 93 GLU A O 1
ATOM 741 N N . LEU A 1 94 ? 3.868 0.900 8.715 1.00 98.50 94 LEU A N 1
ATOM 742 C CA . LEU A 1 94 ? 3.835 -0.013 7.585 1.00 98.50 94 LEU A CA 1
ATOM 743 C C . LEU A 1 94 ? 4.341 0.733 6.359 1.00 98.50 94 LEU A C 1
ATOM 745 O O . LEU A 1 94 ? 3.763 1.743 5.960 1.00 98.50 94 LEU A O 1
ATOM 749 N N . LYS A 1 95 ? 5.412 0.213 5.767 1.00 98.56 95 LYS A N 1
ATOM 750 C CA . LYS A 1 95 ? 5.986 0.691 4.514 1.00 98.56 95 LYS A CA 1
ATOM 751 C C . LYS A 1 95 ? 5.811 -0.384 3.448 1.00 98.56 95 LYS A C 1
ATOM 753 O O . LYS A 1 95 ? 6.223 -1.524 3.652 1.00 98.56 95 LYS A O 1
ATOM 758 N N . ILE A 1 96 ? 5.226 -0.011 2.318 1.00 98.31 96 ILE A N 1
ATOM 759 C CA . ILE A 1 96 ? 5.018 -0.877 1.155 1.00 98.31 96 ILE A CA 1
ATOM 760 C C . ILE A 1 96 ? 5.768 -0.246 -0.007 1.00 98.31 96 ILE A C 1
ATOM 762 O O . ILE A 1 96 ? 5.584 0.935 -0.289 1.00 98.31 96 ILE A O 1
ATOM 766 N N . VAL A 1 97 ? 6.629 -1.020 -0.653 1.00 97.81 97 VAL A N 1
ATOM 767 C CA . VAL A 1 97 ? 7.433 -0.561 -1.784 1.00 97.81 97 VAL A CA 1
ATOM 768 C C . VAL A 1 97 ? 7.024 -1.353 -3.007 1.00 97.81 97 VAL A C 1
ATOM 770 O O . VAL A 1 97 ? 7.118 -2.580 -2.999 1.00 97.81 97 VAL A O 1
ATOM 773 N N . TRP A 1 98 ? 6.598 -0.650 -4.042 1.00 97.25 98 TRP A N 1
ATOM 774 C CA . TRP A 1 98 ? 6.408 -1.167 -5.384 1.00 97.25 98 TRP A CA 1
ATOM 775 C C . TRP A 1 98 ? 7.659 -0.901 -6.208 1.00 97.25 98 TRP A C 1
ATOM 777 O O . TRP A 1 98 ? 8.272 0.157 -6.074 1.00 97.25 98 TRP A O 1
ATOM 787 N N . ILE A 1 99 ? 8.017 -1.863 -7.049 1.00 96.00 99 ILE A N 1
ATOM 788 C CA . ILE A 1 99 ? 8.992 -1.680 -8.116 1.00 96.00 99 ILE A CA 1
ATOM 789 C C . ILE A 1 99 ? 8.268 -1.806 -9.448 1.00 96.00 99 ILE A C 1
ATOM 791 O O . ILE A 1 99 ? 7.538 -2.776 -9.652 1.00 96.00 99 ILE A O 1
ATOM 795 N N . GLY A 1 100 ? 8.475 -0.826 -10.314 1.00 93.19 100 GLY A N 1
ATOM 796 C CA . GLY A 1 100 ? 8.115 -0.842 -11.718 1.00 93.19 100 GLY A CA 1
ATOM 797 C C . GLY A 1 100 ? 9.376 -0.878 -12.568 1.00 93.19 100 GLY A C 1
ATOM 798 O O . GLY A 1 100 ? 10.318 -0.137 -12.305 1.00 93.19 100 GLY A O 1
ATOM 799 N N . ILE A 1 101 ? 9.409 -1.769 -13.548 1.00 86.62 101 ILE A N 1
ATOM 800 C CA . ILE A 1 101 ? 10.511 -1.908 -14.500 1.00 86.62 101 ILE A CA 1
ATOM 801 C C . ILE A 1 101 ? 9.901 -1.903 -15.890 1.00 86.62 101 ILE A C 1
ATOM 803 O O . ILE A 1 101 ? 9.029 -2.724 -16.164 1.00 86.62 101 ILE A O 1
ATOM 807 N N . SER A 1 102 ? 10.383 -1.044 -16.776 1.00 82.38 102 SER A N 1
ATOM 808 C CA . SER A 1 102 ? 9.966 -0.985 -18.176 1.00 82.38 102 SER A CA 1
ATOM 809 C C . SER A 1 102 ? 11.172 -0.721 -19.077 1.00 82.38 102 SER A C 1
ATOM 811 O O . SER A 1 102 ? 12.290 -0.488 -18.633 1.00 82.38 102 SER A O 1
ATOM 813 N N . ASN A 1 103 ? 10.958 -0.732 -20.390 1.00 74.69 103 ASN A N 1
ATOM 814 C CA . ASN A 1 103 ? 11.958 -0.280 -21.361 1.00 74.69 103 ASN A CA 1
ATOM 815 C C . ASN A 1 103 ? 11.860 1.231 -21.669 1.00 74.69 103 ASN A C 1
ATOM 817 O O . ASN A 1 103 ? 12.336 1.670 -22.721 1.00 74.69 103 ASN A O 1
ATOM 821 N N . GLY A 1 104 ? 11.193 2.003 -20.801 1.00 64.88 104 GLY A N 1
ATOM 822 C CA . GLY A 1 104 ? 11.028 3.454 -20.921 1.00 64.88 104 GLY A CA 1
ATOM 823 C C . GLY A 1 104 ? 9.865 3.922 -21.806 1.00 64.88 104 GLY A C 1
ATOM 824 O O . GLY A 1 104 ? 9.752 5.120 -22.060 1.00 64.88 104 GLY A O 1
ATOM 825 N N . TYR A 1 105 ? 9.007 3.016 -22.291 1.00 59.72 105 TYR A N 1
ATOM 826 C CA . TYR A 1 105 ? 7.839 3.361 -23.123 1.00 59.72 105 TYR A CA 1
ATOM 827 C C . TYR A 1 105 ? 6.489 3.272 -22.399 1.00 59.72 105 TYR A C 1
ATOM 829 O O . TYR A 1 105 ? 5.494 3.751 -22.946 1.00 59.72 105 TYR A O 1
ATOM 837 N N . TYR A 1 106 ? 6.456 2.683 -21.205 1.00 66.25 106 TYR A N 1
ATOM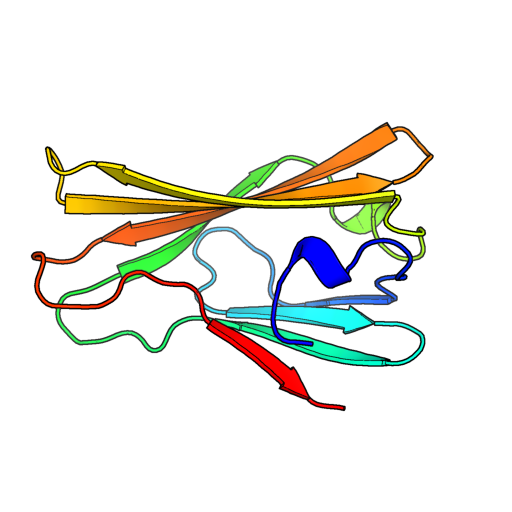 838 C CA . TYR A 1 106 ? 5.232 2.360 -20.474 1.00 66.25 106 TYR A CA 1
ATOM 839 C C . TYR A 1 106 ? 5.207 3.052 -19.107 1.00 66.25 106 TYR A C 1
ATOM 841 O O . TYR A 1 106 ? 6.243 3.511 -18.621 1.00 66.25 106 TYR A O 1
ATOM 849 N N . SER A 1 107 ? 4.010 3.228 -18.545 1.00 73.69 107 SER A N 1
ATOM 850 C CA . SER A 1 107 ? 3.857 3.858 -17.231 1.00 73.69 107 SER A CA 1
ATOM 851 C C . SER A 1 107 ? 4.188 2.836 -16.157 1.00 73.69 107 SER A C 1
ATOM 853 O O . SER A 1 107 ? 3.689 1.730 -16.191 1.00 73.69 107 SER A O 1
ATOM 855 N N . GLU A 1 108 ? 4.981 3.223 -15.168 1.00 80.62 108 GLU A N 1
ATOM 856 C CA . GLU A 1 108 ? 5.300 2.370 -14.017 1.00 80.62 108 GLU A CA 1
ATOM 857 C C . GLU A 1 108 ? 4.490 2.784 -12.775 1.00 80.62 108 GLU A C 1
ATOM 859 O O . GLU A 1 108 ? 4.816 2.396 -11.651 1.00 80.62 108 GLU A O 1
ATOM 864 N N . ASP A 1 109 ? 3.457 3.612 -12.969 1.00 84.12 109 ASP A N 1
ATOM 865 C CA . ASP A 1 109 ? 2.653 4.174 -11.891 1.00 84.12 109 ASP A CA 1
ATOM 866 C C . ASP A 1 109 ? 1.694 3.124 -11.317 1.00 84.12 109 ASP A C 1
ATOM 868 O O . ASP A 1 109 ? 1.067 2.345 -12.036 1.00 84.12 109 ASP A O 1
ATOM 872 N N . VAL A 1 110 ? 1.538 3.131 -9.996 1.00 87.25 110 VAL A N 1
ATOM 873 C CA . VAL A 1 110 ? 0.561 2.282 -9.309 1.00 87.25 110 VAL A CA 1
ATOM 874 C C . VAL A 1 110 ? -0.794 2.986 -9.298 1.00 87.25 110 VAL A C 1
ATOM 876 O O . VAL A 1 110 ? -0.941 4.083 -8.753 1.00 87.25 110 VAL A O 1
ATOM 879 N N . ASP A 1 111 ? -1.815 2.332 -9.843 1.00 88.50 111 ASP A N 1
ATOM 880 C CA . ASP A 1 111 ? -3.181 2.833 -9.836 1.00 88.50 111 ASP A CA 1
ATOM 881 C C . ASP A 1 111 ? -3.862 2.588 -8.485 1.00 88.50 111 ASP A C 1
ATOM 883 O O . ASP A 1 111 ? -3.858 1.485 -7.928 1.00 88.50 111 ASP A O 1
ATOM 887 N N . ILE A 1 112 ? -4.548 3.620 -7.984 1.00 88.31 112 ILE A N 1
ATOM 888 C CA . ILE A 1 112 ? -5.415 3.525 -6.806 1.00 88.31 112 ILE A CA 1
ATOM 889 C C . ILE A 1 112 ? -6.867 3.688 -7.244 1.00 88.31 112 ILE A C 1
ATOM 891 O O . ILE A 1 112 ? -7.346 4.787 -7.542 1.00 88.31 112 ILE A O 1
ATOM 895 N N . ARG A 1 113 ? -7.607 2.581 -7.229 1.00 89.25 113 ARG A N 1
ATOM 896 C CA . ARG A 1 113 ? -9.039 2.552 -7.525 1.00 89.25 113 ARG A CA 1
ATOM 897 C C . ARG A 1 113 ? -9.857 2.547 -6.236 1.00 89.25 113 ARG A C 1
ATOM 899 O O . ARG A 1 113 ? -9.573 1.794 -5.313 1.00 89.25 113 ARG A O 1
ATOM 906 N N . TYR A 1 114 ? -10.905 3.367 -6.191 1.00 88.31 114 TYR A N 1
ATOM 907 C CA . TYR A 1 114 ? -11.878 3.390 -5.097 1.00 88.31 114 TYR A CA 1
ATOM 908 C C . TYR A 1 114 ? -13.206 2.766 -5.535 1.00 88.31 114 TYR A C 1
ATOM 910 O O . TYR A 1 114 ? -13.828 3.254 -6.481 1.00 88.31 114 TYR A O 1
ATOM 918 N N . ASP A 1 115 ? -13.664 1.754 -4.799 1.00 88.62 115 ASP A N 1
ATOM 919 C CA . ASP A 1 115 ? -14.960 1.098 -4.978 1.00 88.62 115 ASP A CA 1
ATOM 920 C C . ASP A 1 115 ? -15.804 1.301 -3.696 1.00 88.62 115 ASP A C 1
ATOM 922 O O . ASP A 1 115 ? -15.409 0.779 -2.653 1.00 88.62 115 ASP A O 1
ATOM 926 N N . PRO A 1 116 ? -16.896 2.098 -3.729 1.00 83.31 116 PRO A N 1
ATOM 927 C CA . PRO A 1 116 ? -17.659 2.536 -2.550 1.00 83.31 116 PRO A CA 1
ATOM 928 C C . PRO A 1 116 ? -18.419 1.435 -1.807 1.00 83.31 116 PRO A C 1
ATOM 930 O O . PRO A 1 116 ? -18.823 0.435 -2.441 1.00 83.31 116 PRO A O 1
#